Protein AF-A0A939FYA4-F1 (afdb_monomer)

Foldseek 3Di:
DDPPPQPAAEDLVVLLVVVVVCVVVVDDPVRVVVCCVVPHNYDPVSNVVSVVVVVVVVVVVVVVVPDDPPPPPPPDD

pLDDT: mean 72.65, std 14.85, range [43.94, 89.44]

Mean predicted aligned error: 12.25 Å

Secondary structure (DSSP, 8-state):
--------B--HHHHHHHHHHHHHTT--HHHHHHHHHHHS-B-HHHHHHHHHHHHHHHHHHHHHT------------

Solvent-accessible surface area (backbone atoms only — not comparable to full-atom values): 4808 Å² total; per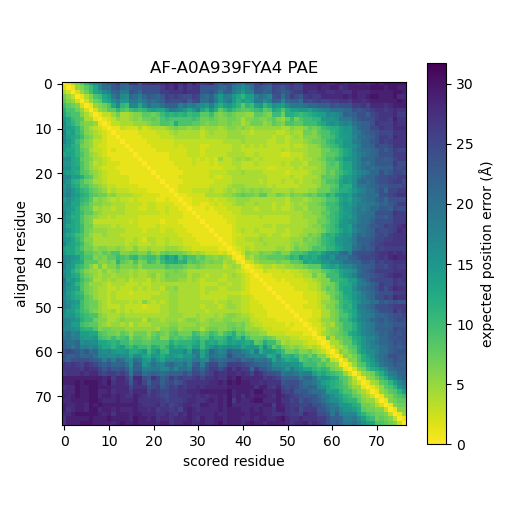-residue (Å²): 131,85,81,71,76,70,71,62,50,74,55,58,68,60,51,39,52,51,52,51,52,41,46,74,70,67,50,52,70,71,58,52,52,54,48,39,69,75,77,37,60,56,46,66,68,54,50,49,54,39,50,52,52,51,50,52,51,52,52,55,51,51,61,72,68,66,73,79,82,80,79,78,79,81,78,82,129

Radius of gyration: 20.28 Å; Cα contacts (8 Å, |Δi|>4): 36; chains: 1; bounding box: 61×35×51 Å

Organism: NCBI:txid2816857

Nearest PDB structures (foldseek):
  2uyy-assembly1_D  TM=6.687E-01  e=2.734E+00  Homo sapiens
  8iuh-assembly1_P  TM=7.319E-01  e=8.869E+00  Homo sapiens

Structure (mmCIF, N/CA/C/O backbone):
data_AF-A0A939FYA4-F1
#
_entry.id   AF-A0A939FYA4-F1
#
loop_
_atom_site.group_PDB
_atom_site.id
_atom_site.type_symbol
_atom_site.label_atom_id
_atom_site.label_alt_id
_atom_site.label_comp_id
_atom_site.label_asym_id
_atom_site.label_entity_id
_atom_site.label_seq_id
_atom_site.pdbx_PDB_ins_code
_atom_site.Cartn_x
_atom_site.Cartn_y
_atom_site.Cartn_z
_atom_site.occupancy
_atom_site.B_iso_or_equiv
_atom_site.auth_seq_id
_atom_site.auth_comp_id
_atom_site.auth_asym_id
_atom_site.auth_atom_id
_atom_site.pdbx_PDB_model_num
ATOM 1 N N . MET A 1 1 ? -17.230 9.843 24.906 1.00 43.94 1 MET A N 1
ATOM 2 C CA . MET A 1 1 ? -16.967 9.161 23.623 1.00 43.94 1 MET A CA 1
ATOM 3 C C . MET A 1 1 ? -15.829 9.897 22.946 1.00 43.94 1 MET A C 1
ATOM 5 O O . MET A 1 1 ? -15.968 11.089 22.729 1.00 43.94 1 MET A O 1
ATOM 9 N N . TYR A 1 2 ? -14.694 9.242 22.697 1.00 47.94 2 TYR A N 1
ATOM 10 C CA . TYR A 1 2 ? -13.641 9.834 21.872 1.00 47.94 2 TYR A CA 1
ATOM 11 C C . TYR A 1 2 ? -14.006 9.582 20.411 1.00 47.94 2 TYR A C 1
ATOM 13 O O . TYR A 1 2 ? -13.748 8.499 19.892 1.00 47.94 2 TYR A O 1
ATOM 21 N N . GLU A 1 3 ? -14.616 10.567 19.757 1.00 51.16 3 GLU A N 1
ATOM 22 C CA . GLU A 1 3 ? -14.616 10.632 18.297 1.00 51.16 3 GLU A CA 1
ATOM 23 C C . GLU A 1 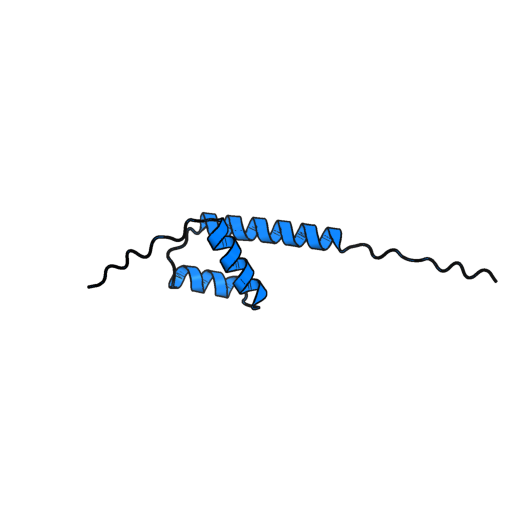3 ? -13.172 10.875 17.853 1.00 51.16 3 GLU A C 1
ATOM 25 O O . GLU A 1 3 ? -12.728 12.002 17.643 1.00 51.16 3 GLU A O 1
ATOM 30 N N . ARG A 1 4 ? -12.390 9.800 17.723 1.00 54.88 4 ARG A N 1
ATOM 31 C CA . ARG A 1 4 ? -11.305 9.833 16.752 1.00 54.88 4 ARG A CA 1
ATOM 32 C C . ARG A 1 4 ? -12.004 9.819 15.406 1.00 54.88 4 ARG A C 1
ATOM 34 O O . ARG A 1 4 ? -12.353 8.755 14.908 1.00 54.88 4 ARG A O 1
ATOM 41 N N . ALA A 1 5 ? -12.231 11.001 14.840 1.00 52.41 5 ALA A N 1
ATOM 42 C CA . ALA A 1 5 ? -12.344 11.133 13.400 1.00 52.41 5 ALA A CA 1
ATOM 43 C C . ALA A 1 5 ? -11.018 10.599 12.847 1.00 52.41 5 ALA A C 1
ATOM 45 O O . ALA A 1 5 ? -10.023 11.322 12.795 1.00 52.41 5 ALA A O 1
ATOM 46 N N . VAL A 1 6 ? -10.950 9.286 12.603 1.00 56.09 6 VAL A N 1
ATOM 47 C CA . VAL A 1 6 ? -9.781 8.653 12.005 1.00 56.09 6 VAL A CA 1
ATOM 48 C C . VAL A 1 6 ? -9.716 9.263 10.621 1.00 56.09 6 VAL A C 1
ATOM 50 O O . VAL A 1 6 ? -10.524 8.937 9.753 1.00 56.09 6 VAL A O 1
ATOM 53 N N . LYS A 1 7 ? -8.850 10.269 10.483 1.00 66.50 7 LYS A N 1
ATOM 54 C CA . LYS A 1 7 ? -8.683 11.020 9.250 1.00 66.50 7 LYS A CA 1
ATOM 55 C C . LYS A 1 7 ? -8.378 9.990 8.173 1.00 66.50 7 LYS A C 1
ATOM 57 O O . LYS A 1 7 ? -7.466 9.181 8.359 1.00 66.50 7 LYS A O 1
ATOM 62 N N . ARG A 1 8 ? -9.211 9.966 7.131 1.00 67.56 8 ARG A N 1
ATOM 63 C CA . ARG A 1 8 ? -9.057 9.024 6.030 1.00 67.56 8 ARG A CA 1
ATOM 64 C C . ARG A 1 8 ? -7.629 9.161 5.505 1.00 67.56 8 ARG A C 1
ATOM 66 O O . ARG A 1 8 ? -7.112 10.274 5.379 1.00 67.56 8 ARG A O 1
ATOM 73 N N . LEU A 1 9 ? -6.961 8.029 5.324 1.00 70.88 9 LEU A N 1
ATOM 74 C CA . LEU A 1 9 ? -5.625 8.008 4.761 1.00 70.88 9 LEU A CA 1
ATOM 75 C C . LEU A 1 9 ? -5.787 8.277 3.264 1.00 70.88 9 LEU A C 1
ATOM 77 O O . LEU A 1 9 ? -6.299 7.432 2.534 1.00 70.88 9 LEU A O 1
ATOM 81 N N . GLU A 1 10 ? -5.433 9.490 2.858 1.00 76.94 10 GLU A N 1
ATOM 82 C CA . GLU A 1 10 ? -5.611 10.006 1.492 1.00 76.94 10 GLU A CA 1
ATOM 83 C C . GLU A 1 10 ? -4.273 10.404 0.861 1.00 76.94 10 GLU A C 1
ATOM 85 O O . GLU A 1 10 ? -4.207 10.671 -0.333 1.00 76.94 10 GLU A O 1
ATOM 90 N N . ASP A 1 11 ? -3.203 10.453 1.660 1.00 81.31 11 ASP A N 1
ATOM 91 C CA . ASP A 1 11 ? -1.874 10.821 1.192 1.00 81.31 11 ASP A CA 1
ATOM 92 C C . ASP A 1 11 ? -1.238 9.638 0.434 1.00 81.31 11 ASP A C 1
ATOM 94 O O . ASP A 1 11 ? -0.905 8.620 1.060 1.00 81.31 11 ASP A O 1
ATOM 98 N N . PRO A 1 12 ? -1.058 9.748 -0.895 1.00 80.50 12 PRO A N 1
ATOM 99 C CA . PRO A 1 12 ? -0.527 8.666 -1.714 1.00 80.50 12 PRO A CA 1
ATOM 100 C C . PRO A 1 12 ? 0.922 8.316 -1.362 1.00 80.50 12 PRO A C 1
ATOM 102 O O . PRO A 1 12 ? 1.305 7.149 -1.459 1.00 80.50 12 PRO A O 1
ATOM 105 N N . GLU A 1 13 ? 1.738 9.279 -0.923 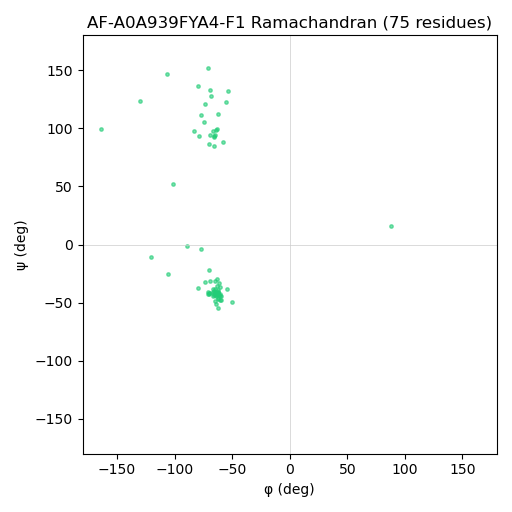1.00 82.88 13 GLU A N 1
ATOM 106 C CA . GLU A 1 13 ? 3.124 8.997 -0.536 1.00 82.88 13 GLU A CA 1
ATOM 107 C C . GLU A 1 13 ? 3.168 8.180 0.754 1.00 82.88 13 GLU A C 1
ATOM 109 O O . GLU A 1 13 ? 3.911 7.199 0.859 1.00 82.88 13 GLU A O 1
ATOM 114 N N . LEU A 1 14 ? 2.316 8.538 1.716 1.00 83.38 14 LEU A N 1
ATOM 115 C CA . LEU A 1 14 ? 2.211 7.829 2.986 1.00 83.38 14 LEU A CA 1
ATOM 116 C C . LEU A 1 14 ? 1.674 6.401 2.795 1.00 83.38 14 LEU A C 1
ATOM 118 O O . LEU A 1 14 ? 2.205 5.458 3.386 1.00 83.38 14 LEU A O 1
ATOM 122 N N . ILE A 1 15 ? 0.649 6.230 1.951 1.00 85.38 15 ILE A N 1
ATOM 123 C CA . ILE A 1 15 ? 0.078 4.916 1.612 1.00 85.38 15 ILE A CA 1
ATOM 124 C C . ILE A 1 15 ? 1.129 4.050 0.914 1.00 85.38 15 ILE A C 1
ATOM 126 O O . ILE A 1 15 ? 1.342 2.904 1.311 1.00 85.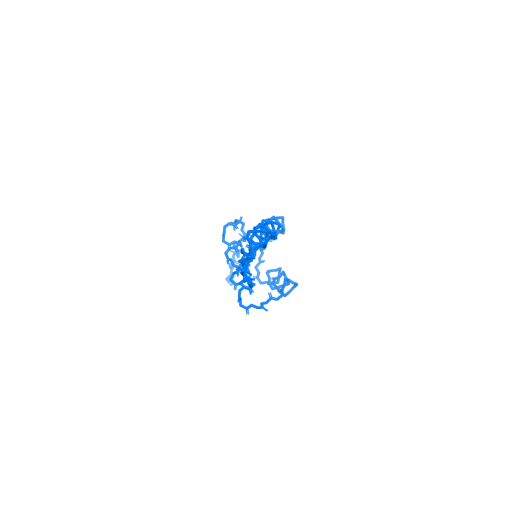38 15 ILE A O 1
ATOM 130 N N . SER A 1 16 ? 1.844 4.606 -0.066 1.00 84.69 16 SER A N 1
ATOM 131 C CA . SER A 1 16 ? 2.909 3.899 -0.780 1.00 84.69 16 SER A CA 1
ATOM 132 C C . SER A 1 16 ? 4.041 3.457 0.153 1.00 84.69 16 SER A C 1
ATOM 134 O O . SER A 1 16 ? 4.471 2.298 0.111 1.00 84.69 16 SER A O 1
ATOM 136 N N . ALA A 1 17 ? 4.491 4.332 1.060 1.00 86.12 17 ALA A N 1
ATOM 137 C CA . ALA A 1 17 ? 5.522 4.004 2.043 1.00 86.12 17 ALA A CA 1
ATOM 138 C C . ALA A 1 17 ? 5.076 2.886 3.000 1.00 86.12 17 ALA A C 1
ATOM 140 O O . ALA A 1 17 ? 5.849 1.964 3.279 1.00 86.12 17 ALA A O 1
ATOM 141 N N . LEU A 1 18 ? 3.824 2.934 3.464 1.00 85.75 18 LEU A N 1
ATOM 142 C CA . LEU A 1 18 ? 3.236 1.925 4.343 1.00 85.75 18 LEU A CA 1
ATOM 143 C C . LEU A 1 18 ? 3.134 0.560 3.649 1.00 85.75 18 LEU A C 1
ATOM 145 O O . LEU A 1 18 ? 3.614 -0.438 4.188 1.00 85.75 18 LEU A O 1
ATOM 149 N N . VAL A 1 19 ? 2.558 0.516 2.444 1.00 87.12 19 VAL A N 1
ATOM 150 C CA . VAL A 1 19 ? 2.428 -0.714 1.647 1.00 87.12 19 VAL A CA 1
ATOM 151 C C . VAL A 1 19 ? 3.809 -1.295 1.347 1.00 87.12 19 VAL A C 1
ATOM 153 O O . VAL A 1 19 ? 4.037 -2.483 1.560 1.00 87.12 19 VAL A O 1
ATOM 156 N N . THR A 1 20 ? 4.774 -0.460 0.957 1.00 86.00 20 THR A N 1
ATOM 157 C CA . THR A 1 20 ? 6.159 -0.891 0.715 1.00 86.00 20 THR A CA 1
ATOM 158 C C . THR A 1 20 ? 6.804 -1.481 1.969 1.00 86.00 20 THR A C 1
ATOM 160 O O . THR A 1 20 ? 7.496 -2.496 1.884 1.00 86.00 20 THR A O 1
ATOM 163 N N . ALA A 1 21 ? 6.603 -0.867 3.138 1.00 87.06 21 ALA A N 1
ATOM 164 C CA . ALA A 1 21 ? 7.141 -1.373 4.398 1.00 87.06 21 ALA A CA 1
ATOM 165 C C . ALA A 1 21 ? 6.534 -2.734 4.774 1.00 87.06 21 ALA A C 1
ATOM 167 O O . ALA A 1 21 ? 7.262 -3.628 5.205 1.00 87.06 21 ALA A O 1
ATOM 168 N N . LEU A 1 22 ? 5.228 -2.915 4.563 1.00 86.69 22 LEU A N 1
ATOM 169 C CA . LEU A 1 22 ? 4.535 -4.176 4.831 1.00 86.69 22 LEU A CA 1
ATOM 170 C C . LEU A 1 22 ? 4.950 -5.284 3.853 1.00 86.69 22 LEU A C 1
ATOM 172 O O . LEU A 1 22 ? 5.233 -6.400 4.283 1.00 86.69 22 LEU A O 1
ATOM 176 N N . LEU A 1 23 ? 5.093 -4.969 2.565 1.00 85.81 23 LEU A N 1
ATOM 177 C CA . LEU A 1 23 ? 5.623 -5.908 1.573 1.00 85.81 23 LEU A CA 1
ATOM 178 C C . LEU A 1 23 ? 7.063 -6.324 1.910 1.00 85.81 23 LEU A C 1
ATOM 180 O O . LEU A 1 23 ? 7.392 -7.507 1.874 1.00 85.81 23 LEU A O 1
ATOM 184 N N . LYS A 1 24 ? 7.922 -5.376 2.314 1.00 85.56 24 LYS A N 1
ATOM 185 C CA . LYS A 1 24 ? 9.295 -5.670 2.772 1.00 85.56 24 LYS A CA 1
ATOM 186 C C . LYS A 1 24 ? 9.335 -6.530 4.035 1.00 85.56 24 LYS A C 1
ATOM 188 O O . LYS A 1 24 ? 10.292 -7.274 4.224 1.00 85.56 24 LYS A O 1
ATOM 193 N N . ALA A 1 25 ? 8.320 -6.430 4.888 1.00 86.81 25 ALA A N 1
ATOM 194 C CA . ALA A 1 25 ? 8.167 -7.285 6.059 1.00 86.81 25 ALA A CA 1
ATOM 195 C C . ALA A 1 25 ? 7.638 -8.695 5.718 1.00 86.81 25 ALA A C 1
ATOM 197 O O . ALA A 1 25 ? 7.566 -9.535 6.611 1.00 86.81 25 ALA A O 1
ATOM 198 N N . GLY A 1 26 ? 7.311 -8.968 4.447 1.00 89.44 26 GLY A N 1
ATOM 199 C CA . GLY A 1 26 ? 6.874 -10.278 3.965 1.00 89.44 26 GLY A CA 1
ATOM 200 C C . GLY A 1 26 ? 5.370 -10.521 4.070 1.00 89.44 26 GLY A C 1
ATOM 201 O O . GLY A 1 26 ? 4.944 -11.669 4.000 1.00 89.44 26 GLY A O 1
ATOM 202 N N . TYR A 1 27 ? 4.563 -9.473 4.259 1.00 87.69 27 TYR A N 1
ATOM 203 C CA . TYR A 1 27 ? 3.109 -9.610 4.225 1.00 87.69 27 TYR A CA 1
ATOM 204 C C . TYR A 1 27 ? 2.598 -9.664 2.786 1.00 87.69 27 TYR A C 1
ATOM 206 O O . TYR A 1 27 ? 2.994 -8.856 1.946 1.00 87.69 27 TYR A O 1
ATOM 214 N N . ASP A 1 28 ? 1.665 -10.578 2.531 1.00 86.88 28 ASP A N 1
ATOM 215 C CA . ASP A 1 28 ? 0.987 -10.682 1.243 1.00 86.88 28 ASP A CA 1
ATOM 216 C C . ASP A 1 28 ? 0.021 -9.519 1.010 1.00 86.88 28 ASP A C 1
ATOM 218 O O . ASP A 1 28 ? -0.585 -8.978 1.943 1.00 86.88 28 ASP A O 1
ATOM 222 N N . ARG A 1 29 ? -0.185 -9.191 -0.268 1.00 85.25 29 ARG A N 1
ATOM 223 C CA . ARG A 1 29 ? -1.091 -8.129 -0.722 1.00 85.25 29 ARG A CA 1
ATOM 224 C C . ARG A 1 29 ? -2.487 -8.233 -0.097 1.00 85.25 29 ARG A C 1
ATOM 226 O O . ARG A 1 29 ? -2.961 -7.254 0.472 1.00 85.25 29 ARG A O 1
ATOM 233 N N . ASP A 1 30 ? -3.106 -9.413 -0.139 1.00 86.81 30 ASP A N 1
ATOM 234 C CA . ASP A 1 30 ? -4.459 -9.634 0.395 1.00 86.81 30 ASP A CA 1
ATOM 235 C C . ASP A 1 30 ? -4.540 -9.370 1.906 1.00 86.81 30 ASP A C 1
ATOM 237 O O . ASP A 1 30 ? -5.558 -8.903 2.424 1.00 86.81 30 ASP A O 1
ATOM 241 N N . THR A 1 31 ? -3.453 -9.652 2.631 1.00 87.75 31 THR A N 1
ATOM 242 C CA . THR A 1 31 ? -3.361 -9.397 4.073 1.00 87.75 31 THR A CA 1
ATOM 243 C C . THR A 1 31 ? -3.267 -7.900 4.347 1.00 87.75 31 THR A C 1
ATOM 245 O O . THR A 1 31 ? -3.943 -7.394 5.243 1.00 87.75 31 THR A O 1
ATOM 248 N N . ILE A 1 32 ? -2.468 -7.181 3.554 1.00 87.12 32 ILE A N 1
ATOM 249 C CA . ILE A 1 32 ? -2.300 -5.728 3.658 1.00 87.12 32 ILE A CA 1
ATOM 250 C C . ILE A 1 32 ? -3.616 -5.015 3.332 1.00 87.12 32 ILE A C 1
ATOM 252 O O . ILE A 1 32 ? -4.057 -4.174 4.113 1.00 87.12 32 ILE A O 1
ATOM 256 N N . GLU A 1 33 ? -4.276 -5.374 2.229 1.00 85.81 33 GLU A N 1
ATOM 257 C CA . GLU A 1 33 ? -5.560 -4.784 1.830 1.00 85.81 33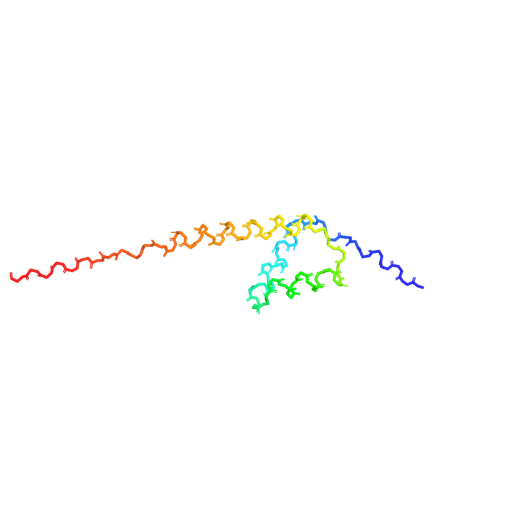 GLU A CA 1
ATOM 258 C C . GLU A 1 33 ? -6.637 -5.009 2.900 1.00 85.81 33 GLU A C 1
ATOM 260 O O . GLU A 1 33 ? -7.278 -4.054 3.344 1.00 85.81 33 GLU A O 1
ATOM 265 N N . ASN A 1 34 ? -6.785 -6.241 3.403 1.00 85.50 34 ASN A N 1
ATOM 266 C CA . ASN A 1 34 ? -7.742 -6.539 4.472 1.00 85.50 34 ASN A CA 1
ATOM 267 C C . ASN A 1 34 ? -7.440 -5.780 5.770 1.00 85.50 34 ASN A C 1
ATOM 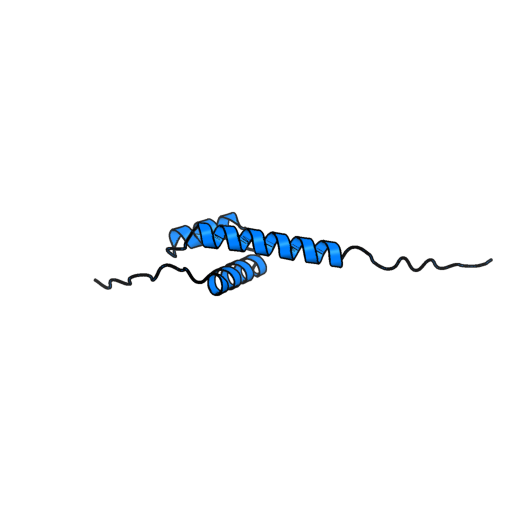269 O O . ASN A 1 34 ? -8.366 -5.338 6.456 1.00 85.50 34 ASN A O 1
ATOM 273 N N . ALA A 1 35 ? -6.163 -5.641 6.133 1.00 84.88 35 ALA A N 1
ATOM 274 C CA . ALA A 1 35 ? -5.758 -4.906 7.325 1.00 84.88 35 ALA A CA 1
ATOM 275 C C . ALA A 1 35 ? -6.064 -3.410 7.189 1.00 84.88 35 ALA A C 1
ATOM 277 O O . ALA A 1 35 ? -6.616 -2.820 8.121 1.00 84.88 35 ALA A O 1
ATOM 278 N N . LEU A 1 36 ? -5.762 -2.822 6.027 1.00 80.88 36 LEU A N 1
ATOM 279 C CA . LEU A 1 36 ? -6.049 -1.423 5.740 1.00 80.88 36 LEU A CA 1
ATOM 280 C C . LEU A 1 36 ? -7.552 -1.175 5.775 1.00 80.88 36 LEU A C 1
ATOM 282 O O . LEU A 1 36 ? -7.980 -0.397 6.610 1.00 80.88 36 LEU A O 1
ATOM 286 N N . ILE A 1 37 ? -8.360 -1.920 5.018 1.00 82.12 37 ILE A N 1
ATOM 287 C CA . ILE A 1 37 ? -9.827 -1.769 4.996 1.00 82.12 37 ILE A CA 1
ATOM 288 C C . ILE A 1 37 ? -10.446 -1.875 6.401 1.00 82.12 37 ILE A C 1
ATOM 290 O O . ILE A 1 37 ? -11.390 -1.153 6.724 1.00 82.12 37 ILE A O 1
ATOM 294 N N . ARG A 1 38 ? -9.932 -2.775 7.251 1.00 82.00 38 ARG A N 1
ATOM 295 C CA . ARG A 1 38 ? -10.476 -3.007 8.600 1.00 82.00 38 ARG A CA 1
ATOM 296 C C . ARG A 1 38 ? -10.042 -1.980 9.637 1.00 82.00 38 ARG A C 1
ATOM 298 O O . ARG A 1 38 ? -10.827 -1.691 10.538 1.00 82.00 38 ARG A O 1
ATOM 305 N N . GLN A 1 39 ? -8.798 -1.507 9.588 1.00 77.81 39 GLN A N 1
ATOM 306 C CA . GLN A 1 39 ? -8.233 -0.667 10.652 1.00 77.81 39 GLN A CA 1
ATOM 307 C C . GLN A 1 39 ? -8.102 0.808 10.280 1.00 77.81 39 GLN A C 1
ATOM 309 O O . GLN A 1 39 ? -8.103 1.655 11.174 1.00 77.81 39 GLN A O 1
ATOM 314 N N . ALA A 1 40 ? -7.997 1.125 8.992 1.00 71.06 40 ALA A N 1
ATOM 315 C CA . ALA A 1 40 ? -7.815 2.478 8.503 1.00 71.06 40 ALA A CA 1
ATOM 316 C C . ALA A 1 40 ? -8.839 2.773 7.396 1.00 71.06 40 ALA A C 1
ATOM 318 O O . ALA A 1 40 ? -8.874 2.083 6.383 1.00 71.06 40 ALA A O 1
ATOM 319 N N . PRO A 1 41 ? -9.666 3.820 7.516 1.00 69.69 41 PRO A N 1
ATOM 320 C CA . PRO A 1 41 ? -10.397 4.310 6.359 1.00 69.69 41 PRO A CA 1
ATOM 321 C C . PRO A 1 41 ? -9.357 4.803 5.341 1.00 69.69 41 PRO A C 1
ATOM 323 O O . PRO A 1 41 ? -8.800 5.883 5.508 1.00 69.69 41 PRO A O 1
ATOM 326 N N . VAL A 1 42 ? -9.035 3.985 4.341 1.00 77.38 42 VAL A N 1
ATOM 327 C CA . VAL A 1 42 ? -8.120 4.298 3.236 1.00 77.38 42 VAL A CA 1
ATOM 328 C C . VAL A 1 42 ? -8.942 4.511 1.974 1.00 77.38 42 VAL A C 1
ATOM 330 O O . VAL A 1 42 ? -9.996 3.895 1.801 1.00 77.38 42 VAL A O 1
ATOM 333 N N . ASP A 1 43 ? -8.482 5.400 1.104 1.00 82.31 43 ASP A N 1
ATOM 334 C CA . ASP A 1 43 ? -9.046 5.513 -0.232 1.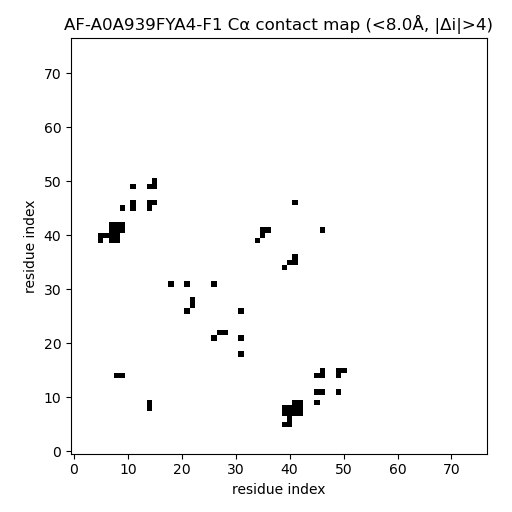00 82.31 43 ASP A CA 1
ATOM 335 C C . ASP A 1 43 ? -8.606 4.318 -1.101 1.00 82.31 43 ASP A C 1
ATOM 337 O O . ASP A 1 43 ? -7.411 4.065 -1.273 1.00 82.31 43 ASP A O 1
ATOM 341 N N . LEU A 1 44 ? -9.579 3.550 -1.603 1.00 79.56 44 LEU A N 1
ATOM 342 C CA . LEU A 1 44 ? -9.323 2.347 -2.399 1.00 79.56 44 LEU A CA 1
ATOM 343 C C . LEU A 1 44 ? -8.732 2.679 -3.770 1.00 79.56 44 LEU A C 1
ATOM 345 O O . LEU A 1 44 ? -7.920 1.901 -4.268 1.00 79.56 44 LEU A O 1
ATOM 349 N N . ASP A 1 45 ? -9.090 3.829 -4.345 1.00 84.75 45 ASP A N 1
ATOM 350 C CA . ASP A 1 45 ? -8.570 4.259 -5.640 1.00 84.75 45 ASP A CA 1
ATOM 351 C C . ASP A 1 45 ? -7.090 4.627 -5.491 1.00 84.75 45 ASP A C 1
ATOM 353 O O . ASP A 1 45 ? -6.246 4.185 -6.270 1.00 84.75 45 ASP A O 1
ATOM 357 N N . VAL A 1 46 ? -6.742 5.341 -4.413 1.00 82.81 46 VAL A N 1
ATOM 358 C CA . VAL A 1 46 ? -5.344 5.686 -4.102 1.00 82.81 46 VAL A CA 1
ATOM 359 C C . VAL A 1 46 ? -4.513 4.438 -3.791 1.00 82.81 46 VAL A C 1
ATOM 361 O O . VAL A 1 46 ? -3.350 4.346 -4.192 1.00 82.81 46 VAL A O 1
ATOM 364 N N . LEU A 1 47 ? -5.094 3.457 -3.095 1.00 83.19 47 LEU A N 1
ATOM 365 C CA . LEU A 1 47 ? -4.424 2.192 -2.795 1.00 83.19 47 LEU A CA 1
ATOM 366 C C . LEU A 1 47 ? -4.148 1.375 -4.066 1.00 83.19 47 LEU A C 1
ATOM 368 O O . LEU A 1 47 ? -3.047 0.840 -4.215 1.00 83.19 47 LEU A O 1
ATOM 372 N N . ALA A 1 48 ? -5.117 1.295 -4.982 1.00 85.62 48 ALA A N 1
ATOM 373 C CA . ALA A 1 48 ? -4.950 0.621 -6.266 1.00 85.62 48 ALA A CA 1
ATOM 374 C C . ALA A 1 48 ? -3.835 1.277 -7.096 1.00 85.62 48 ALA A C 1
ATOM 376 O O . ALA A 1 48 ? -2.913 0.585 -7.532 1.00 85.62 48 ALA A O 1
ATOM 377 N N . ASP A 1 49 ? -3.850 2.609 -7.204 1.00 86.50 49 ASP A N 1
ATOM 378 C CA . ASP A 1 49 ? -2.840 3.385 -7.936 1.00 86.50 49 ASP A CA 1
ATOM 379 C C . ASP A 1 49 ? -1.427 3.173 -7.349 1.00 86.50 49 ASP A C 1
ATOM 381 O O . ASP A 1 49 ? -0.435 3.062 -8.075 1.00 86.50 49 ASP A O 1
ATOM 385 N N . CYS A 1 50 ? -1.315 3.030 -6.021 1.00 84.62 50 CYS A N 1
ATOM 386 C CA . CYS A 1 50 ? -0.051 2.691 -5.359 1.00 84.62 50 CYS A CA 1
ATOM 387 C C . CYS A 1 50 ? 0.469 1.303 -5.760 1.00 84.62 50 CYS A C 1
ATOM 389 O O . CYS A 1 50 ? 1.663 1.156 -6.034 1.00 84.62 50 CYS A O 1
ATOM 391 N N . TYR A 1 51 ? -0.397 0.287 -5.812 1.00 84.00 51 TYR A N 1
ATOM 392 C CA . TYR A 1 51 ? 0.007 -1.057 -6.231 1.00 84.00 51 TYR A CA 1
ATOM 393 C C . TYR A 1 51 ? 0.420 -1.110 -7.700 1.00 84.00 51 TYR A C 1
ATOM 395 O O . TYR A 1 51 ? 1.400 -1.783 -8.020 1.00 84.00 51 TYR A O 1
ATOM 403 N N . GLU A 1 52 ? -0.266 -0.384 -8.582 1.00 86.94 52 GLU A N 1
ATOM 404 C CA . GLU A 1 52 ? 0.109 -0.298 -9.997 1.00 86.94 52 GLU A CA 1
ATOM 405 C C . GLU A 1 52 ? 1.498 0.326 -10.173 1.00 86.94 52 GLU A C 1
ATOM 407 O O . GLU A 1 52 ? 2.353 -0.230 -10.868 1.00 86.94 52 GLU A O 1
ATOM 412 N N . ARG A 1 53 ? 1.773 1.429 -9.466 1.00 83.62 53 ARG A N 1
ATOM 413 C CA . ARG A 1 53 ? 3.094 2.078 -9.469 1.00 83.62 53 ARG A CA 1
ATOM 414 C C . ARG A 1 53 ? 4.186 1.169 -8.909 1.00 83.62 53 ARG A C 1
ATOM 416 O O . ARG A 1 53 ? 5.283 1.125 -9.464 1.00 83.62 53 ARG A O 1
ATOM 423 N N . LEU A 1 54 ? 3.902 0.429 -7.836 1.00 80.94 54 LEU A N 1
ATOM 424 C CA . LEU A 1 54 ? 4.847 -0.527 -7.249 1.00 80.94 54 LEU A CA 1
ATOM 425 C C . LEU A 1 54 ? 5.122 -1.712 -8.179 1.00 80.94 54 LEU A C 1
ATOM 427 O O . LEU A 1 54 ? 6.276 -2.115 -8.321 1.00 80.94 54 LEU A O 1
ATOM 431 N N . ALA A 1 55 ? 4.095 -2.243 -8.845 1.00 81.62 55 ALA A N 1
ATOM 432 C CA . ALA A 1 55 ? 4.243 -3.311 -9.828 1.00 81.62 55 ALA A CA 1
ATOM 433 C C . ALA A 1 55 ? 5.072 -2.847 -11.037 1.00 81.62 55 ALA A C 1
ATOM 435 O O . ALA A 1 55 ? 5.991 -3.550 -11.455 1.00 81.62 55 ALA A O 1
ATOM 436 N N . ALA A 1 56 ? 4.813 -1.638 -11.547 1.00 81.00 56 ALA A N 1
ATOM 437 C CA . ALA A 1 56 ? 5.588 -1.038 -12.631 1.00 81.00 56 ALA A CA 1
ATOM 438 C C . ALA A 1 56 ? 7.055 -0.793 -12.233 1.00 81.00 56 ALA A C 1
ATOM 440 O O . ALA A 1 56 ? 7.966 -1.104 -13.002 1.00 81.00 56 ALA A O 1
ATOM 441 N N . ALA A 1 57 ? 7.306 -0.297 -11.016 1.00 74.81 57 ALA A N 1
ATOM 442 C CA . ALA A 1 57 ? 8.659 -0.106 -10.493 1.00 74.81 57 ALA A CA 1
ATOM 443 C C . ALA A 1 57 ? 9.401 -1.441 -10.290 1.00 74.81 57 ALA A C 1
ATOM 445 O O . ALA A 1 57 ? 10.585 -1.547 -10.610 1.00 74.81 57 ALA A O 1
ATOM 446 N N . GLY A 1 58 ? 8.708 -2.474 -9.802 1.00 65.12 58 GLY A N 1
ATOM 447 C CA . GLY A 1 58 ? 9.251 -3.826 -9.666 1.00 65.12 58 GLY A CA 1
ATOM 448 C C . GLY A 1 58 ? 9.595 -4.462 -11.016 1.00 65.12 58 GLY A C 1
ATOM 449 O O . GLY A 1 58 ? 10.669 -5.045 -11.158 1.00 65.12 58 GLY A O 1
ATOM 450 N N . ALA A 1 59 ? 8.737 -4.291 -12.024 1.00 61.88 59 ALA A N 1
ATOM 451 C CA . ALA A 1 59 ? 8.994 -4.754 -13.387 1.00 61.88 59 ALA A CA 1
ATOM 452 C C . ALA A 1 59 ? 10.201 -4.039 -14.019 1.00 61.88 59 ALA A C 1
ATOM 454 O O . ALA A 1 59 ? 11.066 -4.693 -14.597 1.00 61.88 59 ALA A O 1
ATOM 455 N N . ALA A 1 60 ? 10.318 -2.719 -13.833 1.00 59.03 60 ALA A N 1
ATOM 456 C CA . ALA A 1 60 ? 11.457 -1.939 -14.318 1.00 59.03 60 ALA A CA 1
ATOM 457 C C . ALA A 1 60 ? 12.791 -2.357 -13.665 1.00 59.03 60 ALA A C 1
ATOM 459 O O . ALA A 1 60 ? 13.830 -2.373 -14.323 1.00 59.03 60 ALA A O 1
ATOM 460 N N . LEU A 1 61 ? 12.774 -2.735 -12.382 1.00 53.09 61 LEU A N 1
ATOM 461 C CA . LEU A 1 61 ? 13.951 -3.257 -11.677 1.00 53.09 61 LEU A CA 1
ATOM 462 C C . LEU A 1 61 ? 14.314 -4.686 -12.106 1.00 53.09 61 LEU A C 1
ATOM 464 O O . LEU A 1 61 ? 15.495 -5.027 -12.122 1.00 53.09 61 LEU A O 1
ATOM 468 N N . HIS A 1 62 ? 13.328 -5.514 -12.461 1.00 46.31 62 HIS A N 1
ATOM 469 C CA . HIS A 1 62 ? 13.572 -6.862 -12.978 1.00 46.31 62 HIS A CA 1
ATOM 470 C C . HIS A 1 62 ? 14.175 -6.832 -14.392 1.00 46.31 62 HIS A C 1
ATOM 472 O O . HIS A 1 62 ? 15.132 -7.556 -14.652 1.00 46.31 62 HIS A O 1
ATOM 478 N N . GLU A 1 63 ? 13.699 -5.937 -15.265 1.00 47.66 63 GLU A N 1
ATOM 479 C CA . GLU A 1 63 ? 14.299 -5.675 -16.585 1.00 47.66 63 GLU A CA 1
ATOM 480 C C . GLU A 1 63 ? 15.737 -5.133 -16.468 1.00 47.66 63 GLU A C 1
ATOM 482 O O . GLU A 1 63 ? 16.632 -5.584 -17.178 1.00 47.66 63 GLU A O 1
ATOM 487 N N . ALA A 1 64 ? 16.007 -4.230 -15.518 1.00 48.94 64 ALA A N 1
ATOM 488 C CA . ALA A 1 64 ? 17.358 -3.705 -15.285 1.00 48.94 64 ALA A CA 1
ATOM 489 C C . ALA A 1 64 ? 18.334 -4.733 -14.670 1.00 48.94 64 ALA A C 1
ATOM 491 O O . ALA A 1 64 ? 19.549 -4.581 -14.795 1.00 48.94 64 ALA A O 1
ATOM 492 N N . ALA A 1 65 ? 17.825 -5.776 -14.005 1.00 50.03 65 ALA A N 1
ATOM 493 C CA . ALA A 1 65 ? 18.621 -6.862 -13.426 1.00 50.03 65 ALA A CA 1
ATOM 494 C C . ALA A 1 65 ? 18.869 -8.030 -14.405 1.00 50.03 65 ALA A C 1
ATOM 496 O O . ALA A 1 65 ? 19.541 -9.002 -14.050 1.00 50.03 65 ALA A O 1
ATOM 497 N N . GLY A 1 66 ? 18.334 -7.946 -15.625 1.00 45.81 66 GLY A N 1
ATOM 498 C CA . GLY A 1 66 ? 18.307 -9.020 -16.611 1.00 45.81 66 GLY A CA 1
ATOM 499 C C . GLY A 1 66 ? 19.354 -8.925 -17.721 1.00 45.81 66 GLY A C 1
ATOM 500 O O . GLY A 1 66 ? 18.977 -9.041 -18.873 1.00 45.81 66 GLY A O 1
ATOM 501 N N . GLU A 1 67 ? 20.645 -8.756 -17.412 1.00 45.22 67 GLU A N 1
ATOM 502 C CA . GLU A 1 67 ? 21.736 -9.293 -18.255 1.00 45.22 67 GLU A CA 1
ATOM 503 C C . GLU A 1 67 ? 23.070 -9.296 -17.472 1.00 45.22 67 GLU A C 1
ATOM 505 O O . GLU A 1 67 ? 23.739 -8.263 -17.370 1.00 45.22 67 GLU A O 1
ATOM 510 N N . PRO A 1 68 ? 23.520 -10.427 -16.896 1.00 57.62 68 PRO A N 1
ATOM 511 C CA . PRO A 1 68 ? 24.916 -10.547 -16.495 1.00 57.62 68 PRO A CA 1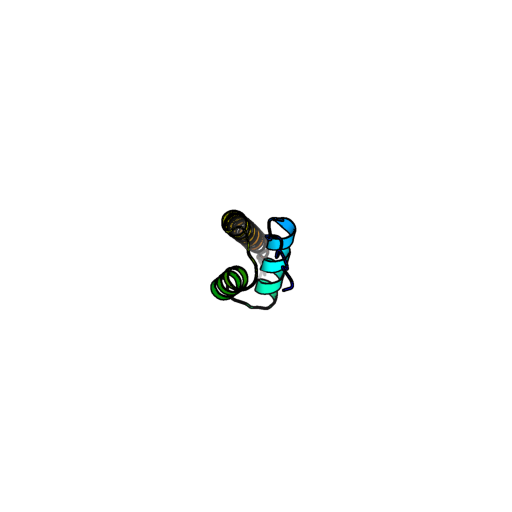
ATOM 512 C C . PRO A 1 68 ? 25.789 -10.617 -17.764 1.00 57.62 68 PRO A C 1
ATOM 514 O O . PRO A 1 68 ? 25.482 -11.405 -18.663 1.00 57.62 68 PRO A O 1
ATOM 517 N N . PRO A 1 69 ? 26.896 -9.854 -17.870 1.00 48.41 69 PRO A N 1
ATOM 518 C CA . PRO A 1 69 ? 27.772 -9.943 -19.029 1.00 48.41 69 PRO A CA 1
ATOM 519 C C . PRO A 1 69 ? 28.354 -11.356 -19.103 1.00 48.41 69 PRO A C 1
ATOM 521 O O . PRO A 1 69 ? 29.149 -11.770 -18.257 1.00 48.41 69 PRO A O 1
ATOM 524 N N . VAL A 1 70 ? 27.956 -12.111 -20.128 1.00 60.84 70 VAL A N 1
ATOM 525 C CA . VAL A 1 70 ? 28.564 -13.399 -20.466 1.00 60.84 70 VAL A CA 1
ATOM 526 C C . VAL A 1 70 ? 30.001 -13.121 -20.903 1.00 60.84 70 VAL A C 1
ATOM 528 O O . VAL A 1 70 ? 30.273 -12.844 -22.072 1.00 60.84 70 VAL A O 1
ATOM 531 N N . ILE A 1 71 ? 30.941 -13.177 -19.958 1.00 64.44 71 ILE A N 1
ATOM 532 C CA . ILE A 1 71 ? 32.374 -13.162 -20.250 1.00 64.44 71 ILE A CA 1
ATOM 533 C C . ILE A 1 71 ? 32.680 -14.463 -20.996 1.00 64.44 71 ILE A C 1
ATOM 535 O O . ILE A 1 71 ? 32.907 -15.515 -20.398 1.00 64.44 71 ILE A O 1
ATOM 539 N N . ARG A 1 72 ? 32.659 -14.410 -22.332 1.00 56.44 72 ARG A N 1
ATOM 540 C CA . ARG A 1 72 ? 33.150 -15.501 -23.175 1.00 56.44 72 ARG A CA 1
ATOM 541 C C . ARG A 1 72 ? 34.657 -15.607 -22.961 1.00 56.44 72 ARG A C 1
ATOM 543 O O . ARG A 1 72 ? 35.430 -14.860 -23.550 1.00 56.44 72 ARG A O 1
ATOM 550 N N . SER A 1 73 ? 35.067 -16.533 -22.097 1.00 54.94 73 SER A N 1
ATOM 551 C CA . SER A 1 73 ? 36.457 -16.964 -21.990 1.00 54.94 73 SER A CA 1
ATOM 552 C C . SER A 1 73 ? 36.844 -17.652 -23.300 1.00 54.94 73 SER A C 1
ATOM 554 O O . SER A 1 73 ? 36.580 -18.834 -23.514 1.00 54.94 73 SER A O 1
ATOM 556 N N . SER A 1 74 ? 37.430 -16.888 -24.218 1.00 56.28 74 SER A N 1
ATOM 557 C CA . SER A 1 74 ? 38.123 -17.418 -25.385 1.00 56.28 74 SER A CA 1
ATOM 558 C C . SER A 1 74 ? 39.410 -18.091 -24.911 1.00 56.28 74 SER A C 1
ATOM 560 O O . SER A 1 74 ? 40.472 -17.472 -24.85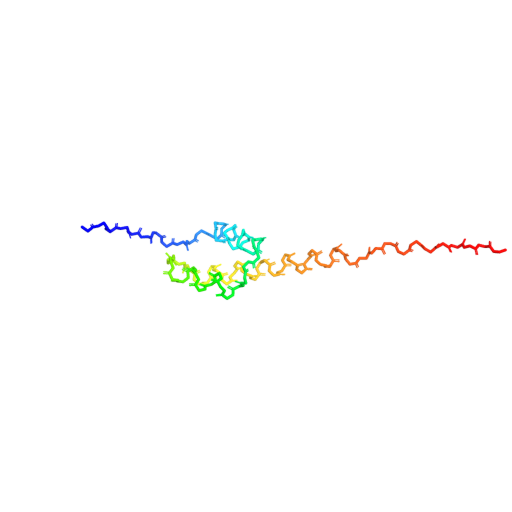3 1.00 56.28 74 SER A O 1
ATOM 562 N N . ARG A 1 75 ? 39.305 -19.365 -24.531 1.00 48.91 75 ARG A N 1
ATOM 563 C CA . ARG A 1 75 ? 40.462 -20.235 -24.332 1.00 48.91 75 ARG A CA 1
ATOM 564 C C . ARG A 1 75 ? 40.930 -20.695 -25.715 1.00 48.91 75 ARG A C 1
ATOM 566 O O . ARG A 1 75 ? 40.380 -21.638 -26.272 1.00 48.91 75 ARG A O 1
ATOM 573 N N . ALA A 1 76 ? 41.887 -19.963 -26.283 1.00 54.16 76 ALA A N 1
ATOM 574 C CA . ALA A 1 76 ? 42.638 -20.402 -27.452 1.00 54.16 76 ALA A CA 1
ATOM 575 C C . ALA A 1 76 ? 43.534 -21.584 -27.047 1.00 54.16 76 ALA A C 1
ATOM 577 O O . ALA A 1 76 ? 44.226 -21.514 -26.026 1.00 54.16 76 ALA A O 1
ATOM 578 N N . ALA A 1 77 ? 43.427 -22.666 -27.815 1.00 55.38 77 ALA A N 1
ATOM 579 C CA . ALA A 1 77 ? 44.317 -23.820 -27.807 1.00 55.38 77 ALA A CA 1
ATOM 580 C C . ALA A 1 77 ? 45.480 -23.590 -28.778 1.00 55.38 77 ALA A C 1
ATOM 582 O O . ALA A 1 77 ? 45.279 -22.814 -29.743 1.00 55.38 77 ALA A O 1
#

Sequence (77 aa):
MYERAVKRLEDPELISALVTALLKAGYDRDTIENALIRQAPVDLDVLADCYERLAAAGAALHEAAGEPPVIRSSRAA